Protein AF-A8IDL0-F1 (afdb_monomer_lite)

InterPro domains:
  IPR059856 Uncharacterized protein 2 in cox locus [PF27516] (35-67)

Secondary structure (DSSP, 8-state):
-------PPPPPP---PPP-PPP--------HHHHHHHHHHHHHHHHHHHHHHHHHHHHHHHHHTTHHHH----

Sequence (74 aa):
MGQTVKRKPAPPPERKTPPAPPPPEDGVVLTPEQLRRRRARSIAIASVLGFLVILFYVVTIVKLGPGVVLNRPL

Organism: Azorhizobium caulinodans (strain ATCC 43989 / DSM 5975 / JCM 20966 / LMG 6465 / NBRC 14845 / NCIMB 13405 / ORS 571) (NCBI:txid438753)

Radi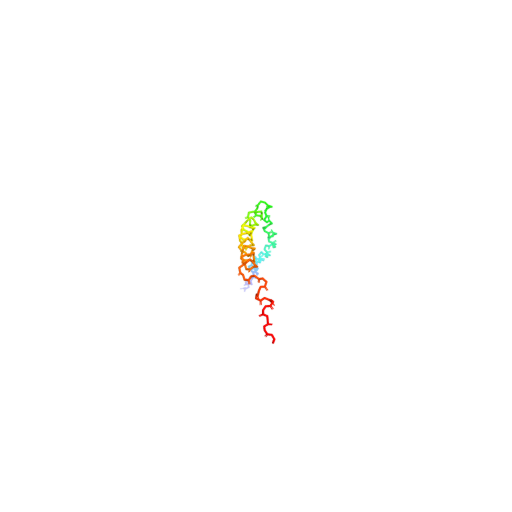us of gyration: 37.74 Å; chains: 1; bounding box: 49×28×115 Å

Structure (mmCIF, N/CA/C/O backbone):
data_AF-A8IDL0-F1
#
_entry.id   AF-A8IDL0-F1
#
loop_
_atom_site.group_PDB
_atom_site.id
_atom_site.type_symbol
_atom_site.label_atom_id
_atom_site.label_alt_id
_atom_site.label_comp_id
_atom_site.label_asym_id
_atom_site.label_entity_id
_atom_site.label_seq_id
_atom_site.pdbx_PDB_ins_code
_atom_site.Cartn_x
_atom_site.Cartn_y
_atom_site.Cartn_z
_atom_site.occupancy
_atom_site.B_iso_or_equiv
_atom_site.auth_seq_id
_atom_site.auth_comp_id
_atom_site.auth_asym_id
_atom_site.auth_atom_id
_atom_site.pdbx_PDB_model_num
ATOM 1 N N . MET A 1 1 ? -23.644 -20.878 91.056 1.00 42.72 1 MET A N 1
ATOM 2 C CA . MET A 1 1 ? -24.333 -20.051 90.037 1.00 42.72 1 MET A CA 1
ATOM 3 C C . MET A 1 1 ? -23.282 -19.565 89.041 1.00 42.72 1 MET A C 1
ATOM 5 O O . MET A 1 1 ? -22.392 -18.851 89.457 1.00 42.72 1 MET A O 1
ATOM 9 N N . GLY A 1 2 ? -23.195 -19.969 87.775 1.00 54.97 2 GLY A N 1
ATOM 10 C CA . GLY A 1 2 ? -24.258 -20.309 86.836 1.00 54.97 2 GLY A CA 1
ATOM 11 C C . GLY A 1 2 ? -24.519 -19.142 85.875 1.00 54.97 2 GLY A C 1
ATOM 12 O O . GLY A 1 2 ? -25.649 -18.689 85.789 1.00 54.97 2 GLY A O 1
ATOM 13 N N . GLN A 1 3 ? -23.491 -18.614 85.201 1.00 57.47 3 GLN A N 1
ATOM 14 C CA . GLN A 1 3 ? -23.684 -17.697 84.073 1.00 57.47 3 GLN A CA 1
ATOM 15 C C . GLN A 1 3 ? -22.983 -18.258 82.841 1.00 57.47 3 GLN A C 1
ATOM 17 O O . GLN A 1 3 ? -21.821 -17.986 82.547 1.00 57.47 3 GLN A O 1
ATOM 22 N N . THR A 1 4 ? -23.729 -19.088 82.120 1.00 60.16 4 THR A N 1
ATOM 23 C CA . THR A 1 4 ? -23.467 -19.458 80.735 1.00 60.16 4 THR A CA 1
ATOM 24 C C . THR A 1 4 ? -23.641 -18.212 79.872 1.00 60.16 4 THR A C 1
ATOM 26 O O . THR A 1 4 ? -24.738 -17.919 79.392 1.00 60.16 4 THR A O 1
ATOM 29 N N . VAL A 1 5 ? -22.562 -17.449 79.694 1.00 64.12 5 VAL A N 1
ATOM 30 C CA . VAL A 1 5 ? -22.498 -16.379 78.694 1.00 64.12 5 VAL A CA 1
ATOM 31 C C . VAL A 1 5 ? -22.583 -17.045 77.324 1.00 64.12 5 VAL A C 1
ATOM 33 O O . VAL A 1 5 ? -21.594 -17.499 76.748 1.00 64.12 5 VAL A O 1
ATOM 36 N N . LYS A 1 6 ? -23.818 -17.156 76.833 1.00 62.38 6 LYS A N 1
ATOM 37 C CA . LYS A 1 6 ? -24.185 -17.638 75.507 1.00 62.38 6 LYS A CA 1
ATOM 38 C C . LYS A 1 6 ? -23.627 -16.637 74.494 1.00 62.38 6 LYS A C 1
ATOM 40 O O . LYS A 1 6 ? -24.306 -15.687 74.112 1.00 62.38 6 LYS A O 1
ATOM 45 N N . ARG A 1 7 ? -22.361 -16.803 74.103 1.00 61.28 7 ARG A N 1
ATOM 46 C CA . ARG A 1 7 ? -21.764 -16.053 72.993 1.00 61.28 7 ARG A CA 1
ATOM 47 C C . ARG A 1 7 ? -22.589 -16.371 71.749 1.00 61.28 7 ARG A C 1
ATOM 49 O O . ARG A 1 7 ? -22.445 -17.432 71.149 1.00 61.28 7 ARG A O 1
ATOM 56 N N . LYS A 1 8 ? -23.518 -15.476 71.415 1.00 62.12 8 LYS A N 1
ATOM 57 C CA . LYS A 1 8 ? -24.189 -15.452 70.118 1.00 62.12 8 LYS A CA 1
ATOM 58 C C . LYS A 1 8 ? -23.074 -15.435 69.062 1.00 62.12 8 LYS A C 1
ATOM 60 O O . LYS A 1 8 ? -22.180 -14.596 69.194 1.00 62.12 8 LYS A O 1
ATOM 65 N N . PRO A 1 9 ? -23.067 -16.345 68.072 1.00 68.50 9 PRO A N 1
ATOM 66 C CA . PRO A 1 9 ? -22.096 -16.276 66.992 1.00 68.50 9 PRO A CA 1
ATOM 67 C C . PRO A 1 9 ? -22.221 -14.896 66.353 1.00 68.50 9 PRO A C 1
ATOM 69 O O . PRO A 1 9 ? -23.333 -14.470 66.025 1.00 68.50 9 PRO A O 1
ATOM 72 N N . ALA A 1 10 ? -21.107 -14.174 66.242 1.00 69.44 10 ALA A N 1
ATOM 73 C CA . ALA A 1 10 ? -21.074 -12.982 65.413 1.00 69.44 10 ALA A CA 1
ATOM 74 C C . ALA A 1 10 ? -21.571 -13.385 64.014 1.00 69.44 10 ALA A C 1
ATOM 76 O O . ALA A 1 10 ? -21.208 -14.475 63.551 1.00 69.44 10 ALA A O 1
ATOM 77 N N . PRO A 1 11 ? -22.419 -12.576 63.351 1.00 71.44 11 PRO A N 1
ATOM 78 C CA . PRO A 1 11 ? -22.712 -12.823 61.951 1.00 71.44 11 PRO A CA 1
ATOM 79 C C . PRO A 1 11 ? -21.364 -12.923 61.221 1.00 71.44 11 PRO A C 1
ATOM 81 O O . PRO A 1 11 ? -20.452 -12.150 61.544 1.00 71.44 11 PRO A O 1
ATOM 84 N N . PRO A 1 12 ? -21.192 -13.894 60.304 1.00 72.12 12 PRO A N 1
ATOM 85 C CA . PRO A 1 12 ? -20.014 -13.936 59.454 1.00 72.12 12 PRO A CA 1
ATOM 86 C C . PRO A 1 12 ? -19.783 -12.524 58.915 1.00 72.12 12 PRO A C 1
ATOM 88 O O . PRO A 1 12 ? -20.779 -11.877 58.574 1.00 72.12 12 PRO A O 1
ATOM 91 N N . PRO A 1 13 ? -18.534 -12.017 58.860 1.00 70.31 13 PRO A N 1
ATOM 92 C CA . PRO A 1 13 ? -18.293 -10.770 58.149 1.00 70.31 13 PRO A CA 1
ATOM 93 C C . PRO A 1 13 ? -18.960 -10.962 56.797 1.00 70.31 13 PRO A C 1
ATOM 95 O O . PRO A 1 13 ? -18.680 -11.977 56.153 1.00 70.31 13 PRO A O 1
ATOM 98 N N . GLU A 1 14 ? -19.920 -10.098 56.450 1.00 66.88 14 GLU A N 1
ATOM 99 C CA . GLU A 1 14 ? -20.553 -10.114 55.140 1.00 66.88 14 GLU A CA 1
ATOM 100 C C . GLU A 1 14 ? -19.395 -10.138 54.155 1.00 66.88 14 GLU A C 1
ATOM 102 O O . GLU A 1 14 ? -18.724 -9.128 53.927 1.00 66.88 14 GLU A O 1
ATOM 107 N N . ARG A 1 15 ? -19.076 -11.331 53.642 1.00 65.94 15 ARG A N 1
ATOM 108 C CA . ARG A 1 15 ? -18.204 -11.470 52.501 1.00 65.94 15 ARG A CA 1
ATOM 109 C C . ARG A 1 15 ? -19.037 -10.790 51.451 1.00 65.94 15 ARG A C 1
ATOM 111 O O . ARG A 1 15 ? -19.948 -11.417 50.920 1.00 65.94 15 ARG A O 1
ATOM 118 N N . LYS A 1 16 ? -18.789 -9.493 51.249 1.00 61.75 16 LYS A N 1
ATOM 119 C CA . LYS A 1 16 ? -19.197 -8.776 50.056 1.00 61.75 16 LYS A CA 1
ATOM 120 C C . LYS A 1 16 ? -18.750 -9.713 48.961 1.00 61.75 16 LYS A C 1
ATOM 122 O O . LYS A 1 16 ? -17.546 -9.893 48.773 1.00 61.75 16 LYS A O 1
ATOM 127 N N . THR A 1 17 ? -19.697 -10.460 48.406 1.00 69.00 17 THR A N 1
ATOM 128 C CA . THR A 1 17 ? -19.437 -11.336 47.281 1.00 69.00 17 THR A CA 1
ATOM 129 C C . THR A 1 17 ? -18.666 -10.442 46.327 1.00 69.00 17 THR A C 1
ATOM 131 O O . THR A 1 17 ? -19.158 -9.335 46.075 1.00 69.00 17 THR A O 1
ATOM 134 N N . PRO A 1 18 ? -17.424 -10.793 45.934 1.00 71.19 18 PRO A N 1
ATOM 135 C CA . PRO A 1 18 ? -16.711 -9.982 44.967 1.00 71.19 18 PRO A CA 1
ATOM 136 C C . PRO A 1 18 ? -17.709 -9.725 43.843 1.00 71.19 18 PRO A C 1
ATOM 138 O O . PRO A 1 18 ? -18.324 -10.701 43.392 1.00 71.19 18 PRO A O 1
ATOM 141 N N . PRO A 1 19 ? -18.004 -8.454 43.510 1.00 71.31 19 PRO A N 1
ATOM 142 C CA . PRO A 1 19 ? -18.950 -8.170 42.450 1.00 71.31 19 PRO A CA 1
ATOM 143 C C . PRO A 1 19 ? -18.502 -9.011 41.263 1.00 71.31 19 PRO A C 1
ATOM 145 O O . PRO A 1 19 ? -17.306 -9.044 40.953 1.00 71.31 19 PRO A O 1
ATOM 148 N N . ALA A 1 20 ? -19.435 -9.785 40.700 1.00 72.00 20 ALA A N 1
ATOM 149 C CA . ALA A 1 20 ? -19.166 -10.551 39.496 1.00 72.00 20 ALA A CA 1
ATOM 150 C C . ALA A 1 20 ? -18.422 -9.625 38.520 1.00 72.00 20 ALA A C 1
ATOM 152 O O . ALA A 1 20 ? -18.774 -8.438 38.466 1.00 72.00 20 ALA A O 1
ATOM 153 N N . PRO A 1 21 ? -17.370 -10.106 37.828 1.00 73.25 21 PRO A N 1
ATOM 154 C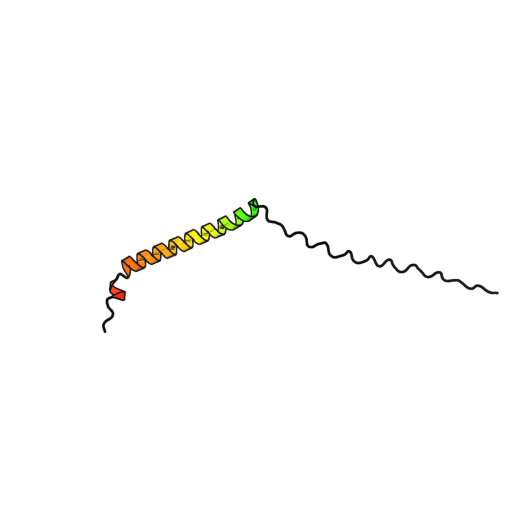 CA . PRO A 1 21 ? -16.670 -9.276 36.859 1.00 73.25 21 PRO A CA 1
ATOM 155 C C . PRO A 1 21 ? -17.729 -8.609 35.975 1.00 73.25 21 PRO A C 1
ATOM 157 O O . PRO A 1 21 ? -18.683 -9.300 35.589 1.00 73.25 21 PRO A O 1
ATOM 160 N N . PRO A 1 22 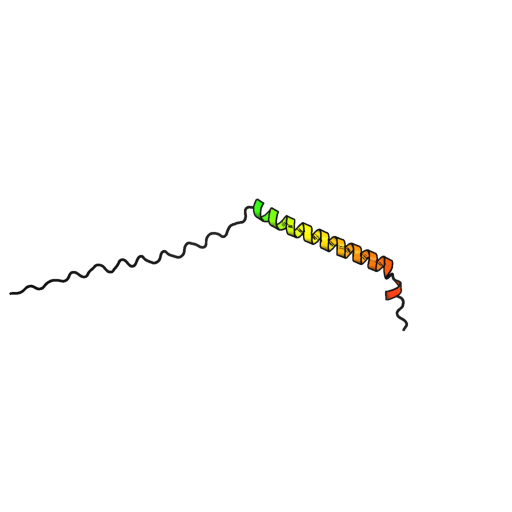? -17.636 -7.284 35.743 1.00 71.94 22 PRO A N 1
ATOM 161 C CA . PRO A 1 22 ? -18.610 -6.597 34.913 1.00 71.94 22 PRO A CA 1
ATOM 162 C C . PRO A 1 22 ? -18.760 -7.394 33.610 1.00 71.94 22 PRO A C 1
ATOM 164 O O . PRO A 1 22 ? -17.754 -7.937 33.128 1.00 71.94 22 PRO A O 1
ATOM 167 N N . PRO A 1 23 ? -19.992 -7.549 33.084 1.00 72.12 23 PRO A N 1
ATOM 168 C CA . PRO A 1 23 ? -20.194 -8.215 31.805 1.00 72.12 23 PRO A CA 1
ATOM 169 C C . PRO A 1 23 ? -19.192 -7.625 30.806 1.00 72.12 23 PRO A C 1
ATOM 171 O O . PRO A 1 23 ? -18.941 -6.421 30.900 1.00 72.12 23 PRO A O 1
ATOM 174 N N . PRO A 1 24 ? -18.570 -8.444 29.931 1.00 65.56 24 PRO A N 1
ATOM 175 C CA . PRO A 1 24 ? -17.610 -7.951 28.955 1.00 65.56 24 PRO A CA 1
ATOM 176 C C . PRO A 1 24 ? -18.234 -6.734 28.302 1.00 65.56 24 PRO A C 1
ATOM 178 O O . PRO A 1 24 ? -19.293 -6.863 27.695 1.00 65.56 24 PRO A O 1
ATOM 181 N N . GLU A 1 25 ? -17.665 -5.555 28.549 1.00 65.00 25 GLU A N 1
ATOM 182 C CA . GLU A 1 25 ? -18.226 -4.335 27.999 1.00 65.00 25 GLU A CA 1
ATOM 183 C C . GLU A 1 25 ? -18.231 -4.539 26.499 1.00 65.00 25 GLU A C 1
ATOM 185 O O . GLU A 1 25 ? -17.158 -4.727 25.918 1.00 65.00 25 GLU A O 1
ATOM 190 N N . ASP A 1 26 ? -19.435 -4.637 25.929 1.00 61.62 26 ASP A N 1
ATOM 191 C CA . ASP A 1 26 ? -19.665 -4.878 24.516 1.00 61.62 26 ASP A CA 1
ATOM 192 C C . ASP A 1 26 ? -18.776 -3.903 23.755 1.00 61.62 26 ASP A C 1
ATOM 194 O O . ASP A 1 26 ? -18.988 -2.686 23.756 1.00 61.62 26 ASP A O 1
ATOM 198 N N . GLY A 1 27 ? -17.666 -4.459 23.260 1.00 58.84 27 GLY A N 1
ATOM 199 C CA . GLY A 1 27 ? -16.453 -3.701 23.017 1.00 58.84 27 GLY A CA 1
ATOM 200 C C . GLY A 1 27 ? -16.758 -2.573 22.069 1.00 58.84 27 GLY A C 1
ATOM 201 O O . GLY A 1 27 ? -17.313 -2.853 21.013 1.00 58.84 27 GLY A O 1
ATOM 202 N N . VAL A 1 28 ? -16.409 -1.343 22.473 1.00 58.59 28 VAL A N 1
ATOM 203 C CA . VAL A 1 28 ? -16.507 -0.089 21.709 1.00 58.59 28 VAL A CA 1
ATOM 204 C C . VAL A 1 28 ? -16.730 -0.389 20.234 1.00 58.59 28 VAL A C 1
ATOM 206 O O . VAL A 1 28 ? -15.777 -0.553 19.464 1.00 58.59 28 VAL A O 1
ATOM 209 N N . VAL A 1 29 ? -18.001 -0.523 19.846 1.00 58.00 29 VAL A N 1
ATOM 210 C CA . VAL A 1 29 ? -18.348 -0.662 18.442 1.00 58.00 29 VAL A CA 1
ATOM 211 C C . VAL A 1 29 ? -18.043 0.716 17.907 1.00 58.00 29 VAL A C 1
ATOM 213 O O . VAL A 1 29 ? -18.806 1.655 18.130 1.00 58.00 29 VAL A O 1
ATOM 216 N N . LEU A 1 30 ? -16.846 0.860 17.327 1.00 56.00 30 LEU A N 1
ATOM 217 C CA . LEU A 1 30 ? -16.392 2.0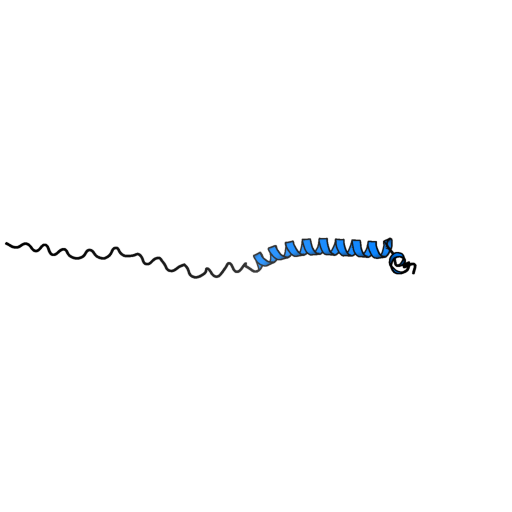97 16.718 1.00 56.00 30 LEU A CA 1
ATOM 218 C C . LEU A 1 30 ? -17.541 2.544 15.830 1.00 56.00 30 LEU A C 1
ATOM 220 O O . LEU A 1 30 ? -17.872 1.864 14.855 1.00 56.00 30 LEU A O 1
ATOM 224 N N . THR A 1 31 ? -18.174 3.653 16.205 1.00 66.88 31 THR A N 1
ATOM 225 C CA . THR A 1 31 ? -19.225 4.265 15.399 1.00 66.88 31 THR A CA 1
ATOM 226 C C . THR A 1 31 ? -18.716 4.326 13.953 1.00 66.88 31 THR A C 1
ATOM 228 O O . THR A 1 31 ? -17.515 4.535 13.739 1.00 66.88 31 THR A O 1
ATOM 231 N N . PRO A 1 32 ? -19.557 4.099 12.931 1.00 61.97 32 PRO A N 1
ATOM 232 C CA . PRO A 1 32 ? -19.106 4.030 11.533 1.00 61.97 32 PRO A CA 1
ATOM 233 C C . PRO A 1 32 ? -18.242 5.244 11.126 1.00 61.97 32 PRO A C 1
ATOM 235 O O . PRO A 1 32 ? -17.293 5.118 10.350 1.00 61.97 32 PRO A O 1
ATOM 238 N N . GLU A 1 33 ? -18.507 6.394 11.748 1.00 62.66 33 GLU A N 1
ATOM 239 C CA . GLU A 1 33 ? -17.699 7.619 11.776 1.00 62.66 33 GLU A CA 1
ATOM 240 C C . GLU A 1 33 ? -16.216 7.403 12.167 1.00 62.66 33 GLU A C 1
ATOM 242 O O . GLU A 1 33 ? -15.301 7.833 11.455 1.00 62.66 33 GLU A O 1
ATOM 247 N N . GLN A 1 34 ? -15.940 6.711 13.277 1.00 61.41 34 GLN A N 1
ATOM 248 C CA . GLN A 1 34 ? -14.587 6.442 13.782 1.00 61.41 34 GLN A CA 1
ATOM 249 C C . GLN A 1 34 ? -13.827 5.427 12.919 1.00 61.41 34 GLN A C 1
ATOM 251 O O . GLN A 1 34 ? -12.619 5.575 12.692 1.00 61.41 34 GLN A O 1
ATOM 256 N N . LEU A 1 35 ? -14.527 4.429 12.376 1.00 65.31 35 LEU A N 1
ATOM 257 C CA . LEU A 1 35 ? -13.933 3.431 11.483 1.00 65.31 35 LEU A CA 1
ATOM 258 C C . LEU A 1 35 ? -13.477 4.061 10.152 1.00 65.31 35 LEU A C 1
ATOM 260 O O . LEU A 1 35 ? -12.404 3.735 9.628 1.00 65.31 35 LEU A O 1
ATOM 264 N N . ARG A 1 36 ? -14.257 5.016 9.628 1.00 62.69 36 ARG A N 1
ATOM 265 C CA . ARG A 1 36 ? -13.988 5.710 8.358 1.00 62.69 36 ARG A CA 1
ATOM 266 C C . ARG A 1 36 ? -12.736 6.591 8.424 1.00 62.69 36 ARG A C 1
ATOM 268 O O . ARG A 1 36 ? -11.938 6.585 7.485 1.00 62.69 36 ARG A O 1
ATOM 275 N N . ARG A 1 37 ? -12.494 7.260 9.560 1.00 61.62 37 ARG A N 1
ATOM 276 C CA . ARG A 1 37 ? -11.273 8.062 9.791 1.00 61.62 37 ARG A CA 1
ATOM 277 C C . ARG A 1 37 ? -9.996 7.217 9.846 1.00 61.62 37 ARG A C 1
ATOM 279 O O . ARG A 1 37 ? -8.949 7.684 9.400 1.00 61.62 37 ARG A O 1
ATOM 286 N N . ARG A 1 38 ? -10.062 5.974 10.345 1.00 64.69 38 ARG A N 1
ATOM 287 C CA . ARG A 1 38 ? -8.915 5.045 10.319 1.00 64.69 38 ARG A CA 1
ATOM 288 C C . ARG A 1 38 ? -8.607 4.558 8.903 1.00 64.69 38 ARG A C 1
ATOM 290 O O . ARG A 1 38 ? -7.449 4.608 8.497 1.00 64.69 38 ARG A O 1
ATOM 297 N N . ARG A 1 39 ? -9.626 4.153 8.133 1.00 66.81 39 ARG A N 1
ATOM 298 C CA . ARG A 1 39 ? -9.429 3.650 6.758 1.00 66.81 39 ARG A CA 1
ATOM 299 C C . ARG A 1 39 ? -8.849 4.701 5.815 1.00 66.81 39 ARG A C 1
ATOM 301 O O . ARG A 1 39 ? -7.993 4.363 5.005 1.00 66.81 39 ARG A O 1
ATOM 308 N N . ALA A 1 40 ? -9.245 5.967 5.954 1.00 71.56 40 ALA A N 1
ATOM 309 C CA . ALA A 1 40 ? -8.730 7.049 5.113 1.00 71.56 40 ALA A CA 1
ATOM 310 C C . ALA A 1 40 ? -7.194 7.178 5.170 1.00 71.56 40 ALA A C 1
ATOM 312 O O . ALA A 1 40 ? -6.555 7.389 4.141 1.00 71.56 40 ALA A O 1
ATOM 313 N N . ARG A 1 41 ? -6.587 6.982 6.351 1.00 72.38 41 ARG A N 1
ATOM 314 C CA . ARG A 1 41 ? -5.124 7.044 6.516 1.00 72.38 41 ARG A CA 1
ATOM 315 C C . ARG A 1 41 ? -4.418 5.895 5.801 1.00 72.38 41 ARG A C 1
ATOM 317 O O . ARG A 1 41 ? -3.429 6.120 5.113 1.00 72.38 41 ARG A O 1
ATOM 324 N N . SER A 1 42 ? -4.946 4.680 5.922 1.00 81.94 42 SER A N 1
ATOM 325 C CA . SER A 1 42 ? -4.386 3.509 5.240 1.00 81.94 42 SER A CA 1
ATOM 326 C C . SER A 1 42 ? -4.487 3.625 3.717 1.00 81.94 42 SER A C 1
ATOM 328 O O . SER A 1 42 ? -3.563 3.224 3.017 1.00 81.94 42 SER A O 1
ATOM 330 N N . ILE A 1 43 ? -5.568 4.223 3.206 1.00 88.25 43 ILE A N 1
ATOM 331 C CA . ILE A 1 43 ? -5.772 4.428 1.765 1.00 88.25 43 ILE A CA 1
ATOM 332 C C . ILE A 1 43 ? -4.753 5.420 1.196 1.00 88.25 43 ILE A C 1
ATOM 334 O O . ILE A 1 43 ? -4.201 5.164 0.131 1.00 88.25 43 ILE A O 1
ATOM 338 N N . ALA A 1 44 ? -4.459 6.509 1.913 1.00 90.56 44 ALA A N 1
ATOM 339 C CA . ALA A 1 44 ? -3.465 7.490 1.476 1.00 90.56 44 ALA A CA 1
ATOM 340 C C . ALA A 1 44 ? -2.051 6.892 1.378 1.00 90.56 44 ALA A C 1
ATOM 342 O O . ALA A 1 44 ? -1.312 7.176 0.443 1.00 90.56 44 ALA A O 1
ATOM 343 N N . ILE A 1 45 ? -1.673 6.029 2.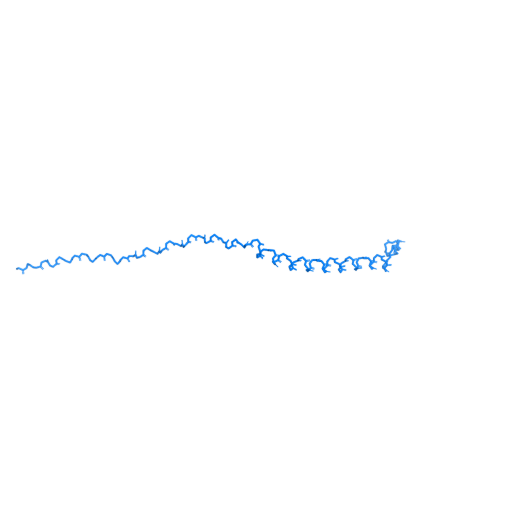324 1.00 92.38 45 ILE A N 1
ATOM 344 C CA . ILE A 1 45 ? -0.368 5.354 2.282 1.00 92.38 45 ILE A CA 1
ATOM 345 C C . ILE A 1 45 ? -0.331 4.342 1.131 1.00 92.38 45 ILE A C 1
ATOM 347 O O . ILE A 1 45 ? 0.637 4.303 0.373 1.00 92.38 45 ILE A O 1
ATOM 351 N N . ALA A 1 46 ? -1.396 3.551 0.967 1.00 94.50 46 ALA A N 1
ATOM 352 C CA . ALA A 1 46 ? -1.489 2.566 -0.105 1.00 94.50 46 ALA A CA 1
ATOM 353 C C . ALA A 1 46 ? -1.434 3.214 -1.498 1.00 94.50 46 ALA A C 1
ATOM 355 O O . ALA A 1 46 ? -0.774 2.676 -2.386 1.00 94.50 46 ALA A O 1
ATOM 356 N N . SER A 1 47 ? -2.072 4.374 -1.691 1.00 95.81 47 SER A N 1
ATOM 357 C CA . SER A 1 47 ? -2.044 5.078 -2.975 1.00 95.81 47 SER A CA 1
ATOM 358 C C . SER A 1 47 ? -0.653 5.615 -3.310 1.00 95.81 47 SER A C 1
ATOM 360 O O . SER A 1 47 ? -0.198 5.434 -4.437 1.00 95.81 47 SER A O 1
ATOM 362 N N . VAL A 1 48 ? 0.056 6.202 -2.341 1.00 96.62 48 VAL A N 1
ATOM 363 C CA . VAL A 1 48 ? 1.429 6.695 -2.543 1.00 96.62 48 VAL A CA 1
ATOM 364 C C . VAL A 1 48 ? 2.387 5.545 -2.854 1.00 96.62 48 VAL A C 1
ATOM 366 O O . VAL A 1 48 ? 3.150 5.626 -3.816 1.00 96.62 48 VAL A O 1
ATOM 369 N N . LEU A 1 49 ? 2.328 4.457 -2.079 1.00 97.44 49 LEU A N 1
ATOM 370 C CA . LEU A 1 49 ? 3.176 3.284 -2.303 1.00 97.44 49 LEU A CA 1
ATOM 371 C C . LEU A 1 49 ? 2.889 2.630 -3.659 1.00 97.44 49 LEU A C 1
ATOM 373 O O . LEU A 1 49 ? 3.821 2.354 -4.411 1.00 97.44 49 LEU A O 1
ATOM 377 N N . GLY A 1 50 ? 1.614 2.425 -3.998 1.00 97.44 50 GLY A N 1
ATOM 378 C CA . GLY A 1 50 ? 1.217 1.852 -5.283 1.00 97.44 50 GLY A CA 1
ATOM 379 C C . GLY A 1 50 ? 1.654 2.719 -6.464 1.00 97.44 50 GLY A C 1
ATOM 380 O O . GLY A 1 50 ? 2.202 2.201 -7.435 1.00 97.44 50 GLY A O 1
ATOM 381 N N . PHE A 1 51 ? 1.488 4.041 -6.359 1.00 97.69 51 PHE A N 1
ATOM 382 C CA . PHE A 1 51 ? 1.930 4.976 -7.392 1.00 97.69 51 PHE A CA 1
ATOM 383 C C . PHE A 1 51 ? 3.446 4.928 -7.601 1.00 97.69 51 PHE A C 1
ATOM 385 O O . PHE A 1 51 ? 3.900 4.827 -8.741 1.00 97.69 51 PHE A O 1
ATOM 392 N N . LEU A 1 52 ? 4.230 4.942 -6.516 1.00 97.31 52 LEU A N 1
ATOM 393 C CA . LEU A 1 52 ? 5.686 4.822 -6.604 1.00 97.31 52 LEU A CA 1
ATOM 394 C C . LEU A 1 52 ? 6.101 3.514 -7.287 1.00 97.31 52 LEU A C 1
ATOM 396 O O . LEU A 1 52 ? 6.915 3.550 -8.205 1.00 97.31 52 LEU A O 1
ATOM 400 N N . VAL A 1 53 ? 5.518 2.377 -6.901 1.00 97.06 53 VAL A N 1
ATOM 401 C CA . VAL A 1 53 ? 5.823 1.070 -7.512 1.00 97.06 53 VAL A CA 1
ATOM 402 C C . VAL A 1 53 ? 5.521 1.063 -9.010 1.00 97.06 53 VAL A C 1
ATOM 404 O O . VAL A 1 53 ? 6.354 0.609 -9.792 1.00 97.06 53 VAL A O 1
ATOM 407 N N . ILE A 1 54 ? 4.369 1.597 -9.424 1.00 97.12 54 ILE A N 1
ATOM 408 C CA . ILE A 1 54 ? 3.993 1.679 -10.842 1.00 97.12 54 ILE A CA 1
ATOM 409 C C . ILE A 1 54 ? 4.974 2.571 -11.606 1.00 97.12 54 ILE A C 1
ATOM 411 O O . ILE A 1 54 ? 5.445 2.180 -12.672 1.00 97.12 54 ILE A O 1
ATOM 415 N N . LEU A 1 55 ? 5.319 3.740 -11.058 1.00 95.75 55 LEU A N 1
ATOM 416 C CA . LEU A 1 55 ? 6.276 4.649 -11.683 1.00 95.75 55 LEU A CA 1
ATOM 417 C C . LEU A 1 55 ? 7.636 3.969 -11.875 1.00 95.75 55 LEU A C 1
ATOM 419 O O . LEU A 1 55 ? 8.184 4.000 -12.976 1.00 95.75 55 LEU A O 1
ATOM 423 N N . PHE A 1 56 ? 8.153 3.314 -10.831 1.00 93.88 56 PHE A N 1
ATOM 424 C CA . PHE A 1 56 ? 9.394 2.549 -10.917 1.00 93.88 56 PHE A CA 1
ATOM 425 C C . PHE A 1 56 ? 9.293 1.430 -11.949 1.00 93.88 56 PHE A C 1
ATOM 427 O O . PHE A 1 56 ? 10.189 1.309 -12.770 1.00 93.88 56 PHE A O 1
ATOM 434 N N . TYR A 1 57 ? 8.201 0.668 -11.971 1.00 91.00 57 TYR A N 1
ATOM 435 C CA . TYR A 1 57 ? 8.004 -0.420 -12.926 1.00 91.00 57 TYR A CA 1
ATOM 436 C C . TYR A 1 57 ? 7.995 0.071 -14.379 1.00 91.00 57 TYR A C 1
ATOM 438 O O . TYR A 1 57 ? 8.682 -0.495 -15.229 1.00 91.00 57 TYR A O 1
ATOM 446 N N . VAL A 1 58 ? 7.281 1.163 -14.666 1.00 93.06 58 VAL A N 1
ATOM 447 C CA . VAL A 1 58 ? 7.266 1.780 -16.000 1.00 93.06 58 VAL A CA 1
ATOM 448 C C . VAL A 1 58 ? 8.664 2.255 -16.381 1.00 93.06 58 VAL A C 1
ATOM 450 O O . VAL A 1 58 ? 9.145 1.937 -17.467 1.00 93.06 58 VAL A O 1
ATOM 453 N N . VAL A 1 59 ? 9.351 2.966 -15.481 1.00 90.88 59 VAL A N 1
ATOM 454 C CA . VAL A 1 59 ? 10.735 3.405 -15.705 1.00 90.88 59 VAL A CA 1
ATOM 455 C C . VAL A 1 59 ? 11.654 2.208 -15.920 1.00 90.88 59 VAL A C 1
ATOM 457 O O . VAL A 1 59 ? 12.521 2.277 -16.781 1.00 90.88 59 VAL A O 1
ATOM 460 N N . THR A 1 60 ? 11.464 1.108 -15.197 1.00 87.12 60 THR A N 1
ATOM 461 C CA . THR A 1 60 ? 12.228 -0.124 -15.374 1.00 87.12 60 THR A CA 1
ATOM 462 C C . THR A 1 60 ? 12.013 -0.703 -16.764 1.00 87.12 60 THR A C 1
ATOM 464 O O . THR A 1 60 ? 12.990 -0.950 -17.459 1.00 87.12 60 THR A O 1
ATOM 467 N N . ILE A 1 61 ? 10.773 -0.860 -17.223 1.00 85.31 61 ILE A N 1
ATOM 468 C CA . ILE A 1 61 ? 10.499 -1.379 -18.571 1.00 85.31 61 ILE A CA 1
ATOM 469 C C . ILE A 1 61 ? 11.063 -0.448 -19.653 1.00 85.31 61 ILE A C 1
ATOM 471 O O . ILE A 1 61 ? 11.677 -0.921 -20.606 1.00 85.31 61 ILE A O 1
ATOM 475 N N . VAL A 1 62 ? 10.912 0.869 -19.495 1.00 86.62 62 VAL A N 1
ATOM 476 C CA . VAL A 1 62 ? 11.395 1.859 -20.471 1.00 86.62 62 VAL A CA 1
ATOM 477 C C . VAL A 1 62 ? 12.925 1.964 -20.477 1.00 86.62 62 VAL A C 1
ATOM 479 O O . VAL A 1 62 ? 13.519 2.048 -21.548 1.00 86.62 62 VAL A O 1
ATOM 482 N N . LYS A 1 63 ? 13.576 1.973 -19.304 1.00 78.19 63 LYS A N 1
ATOM 483 C CA . LYS A 1 63 ? 15.028 2.195 -19.168 1.00 78.19 63 LYS A CA 1
ATOM 484 C C . LYS A 1 63 ? 15.865 0.924 -19.190 1.00 78.19 63 LYS A C 1
ATOM 486 O O . LYS A 1 63 ? 16.942 0.951 -19.772 1.00 78.19 63 LYS A O 1
ATOM 491 N N . LEU A 1 64 ? 15.430 -0.156 -18.537 1.00 73.38 64 LEU A N 1
ATOM 492 C CA . LEU A 1 64 ? 16.137 -1.443 -18.617 1.00 73.38 64 LEU A CA 1
ATOM 493 C C . LEU A 1 64 ? 15.796 -2.169 -19.924 1.00 73.38 64 LEU A C 1
ATOM 495 O O . LEU A 1 64 ? 16.595 -2.976 -20.388 1.00 73.38 64 LEU A O 1
ATOM 499 N N . GLY A 1 65 ? 14.674 -1.817 -20.558 1.00 69.06 65 GLY A N 1
ATOM 500 C CA . GLY A 1 65 ? 14.316 -2.245 -21.904 1.00 69.06 65 GLY A CA 1
ATOM 501 C C . GLY A 1 65 ? 14.115 -3.762 -22.062 1.00 69.06 65 GLY A C 1
ATOM 502 O O . GLY A 1 65 ? 14.469 -4.562 -21.195 1.00 69.06 65 GLY A O 1
ATOM 503 N N . PRO A 1 66 ? 13.609 -4.206 -23.226 1.00 62.28 66 PRO A N 1
ATOM 504 C CA . PRO A 1 66 ? 13.601 -5.623 -23.604 1.00 62.28 66 PRO A CA 1
ATOM 505 C C . PRO A 1 66 ? 15.014 -6.225 -23.730 1.00 62.28 66 PRO A C 1
ATOM 507 O O . PRO A 1 66 ? 15.174 -7.443 -23.717 1.00 62.28 66 PRO A O 1
ATOM 510 N N . GLY A 1 67 ? 16.045 -5.379 -23.855 1.00 59.03 67 GLY A N 1
ATOM 511 C CA . GLY A 1 67 ? 17.425 -5.788 -24.119 1.00 59.03 67 GLY A CA 1
ATOM 512 C C . GLY A 1 67 ? 18.062 -6.617 -23.005 1.00 59.03 67 GLY A C 1
ATOM 513 O O . GLY A 1 67 ? 18.867 -7.487 -23.307 1.00 59.03 67 GLY A O 1
ATOM 514 N N . VAL A 1 68 ? 17.673 -6.431 -21.738 1.00 58.84 68 VAL A N 1
ATOM 515 C CA . VAL A 1 68 ? 18.212 -7.242 -20.625 1.00 58.84 68 VAL A CA 1
ATOM 516 C C . VAL A 1 68 ? 17.629 -8.664 -20.610 1.00 58.84 68 VAL A C 1
ATOM 518 O O . VAL A 1 68 ? 18.288 -9.587 -20.141 1.00 58.84 68 VAL A O 1
ATOM 521 N N . VAL A 1 69 ? 16.424 -8.870 -21.158 1.00 57.50 69 VAL A N 1
ATOM 522 C CA . VAL A 1 69 ? 15.786 -10.200 -21.240 1.00 57.50 69 VAL A CA 1
ATOM 523 C C . VAL A 1 69 ? 16.163 -10.926 -22.539 1.00 57.50 69 VAL A C 1
ATOM 525 O O . VAL A 1 69 ? 16.277 -12.150 -22.536 1.00 57.50 69 VAL A O 1
ATOM 528 N N . LEU A 1 70 ? 16.389 -10.190 -23.637 1.00 59.50 70 LEU A N 1
ATOM 529 C CA . LEU A 1 70 ? 16.784 -10.764 -24.932 1.00 59.50 70 LEU A CA 1
ATOM 530 C C . LEU A 1 70 ? 18.299 -10.988 -25.078 1.00 59.50 70 LEU A C 1
ATOM 532 O O . LEU A 1 70 ? 18.686 -11.950 -25.738 1.00 59.50 70 LEU A O 1
ATOM 536 N N . ASN A 1 71 ? 19.166 -10.185 -24.447 1.00 58.34 71 ASN A N 1
ATOM 537 C CA . ASN A 1 71 ? 20.616 -10.427 -24.458 1.00 58.34 71 ASN A CA 1
ATOM 538 C C . ASN A 1 71 ? 21.014 -11.433 -23.375 1.00 58.34 71 ASN A C 1
ATOM 540 O O . ASN A 1 71 ? 21.824 -11.137 -22.496 1.00 58.34 71 ASN A O 1
ATOM 544 N N . ARG A 1 72 ? 20.471 -12.649 -23.454 1.00 62.69 72 ARG A N 1
AT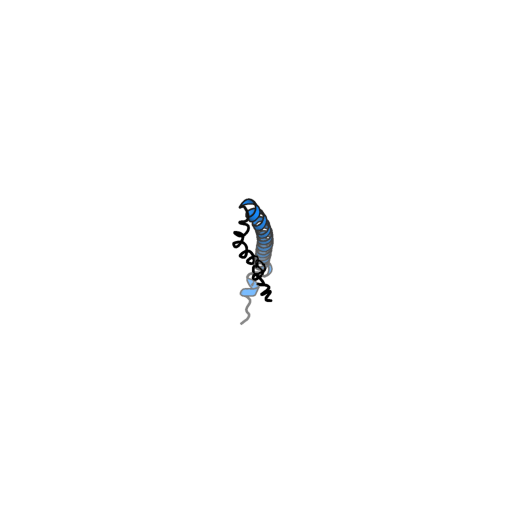OM 545 C CA . ARG A 1 72 ? 21.138 -13.810 -22.868 1.00 62.69 72 ARG A CA 1
ATOM 546 C C . ARG A 1 72 ? 22.129 -14.322 -23.918 1.00 62.69 72 ARG A C 1
ATOM 548 O O . ARG A 1 72 ? 21.683 -15.021 -24.825 1.00 62.69 72 ARG A O 1
ATOM 555 N N . PRO A 1 73 ? 23.430 -13.974 -23.857 1.00 65.38 73 PRO A N 1
ATOM 556 C CA . PRO A 1 73 ? 24.413 -14.707 -24.636 1.00 65.38 73 PRO A CA 1
ATOM 557 C C . PRO A 1 73 ? 24.431 -16.135 -24.078 1.00 65.38 73 PRO A C 1
ATOM 559 O O . PRO A 1 73 ? 24.859 -16.360 -22.944 1.00 65.38 73 PRO A O 1
ATOM 562 N N . LEU A 1 74 ? 23.836 -17.062 -24.828 1.00 67.38 74 LEU A N 1
ATOM 563 C CA . LEU A 1 74 ? 24.167 -18.481 -24.746 1.00 67.38 74 LEU A CA 1
ATOM 564 C C . LEU A 1 74 ? 25.444 -18.713 -25.553 1.00 67.38 74 LEU A C 1
ATOM 566 O O . LEU A 1 74 ? 25.559 -18.086 -26.632 1.00 67.38 74 LEU A O 1
#

Foldseek 3Di:
DDDPPPPDPDDDPPPPPPPDPPDPPPPPPPDVVRVVVVVVVVVVVVVVVVVVVVVVVVCCCVPVHCCVVPPPPD

pLDDT: mean 72.61, std 13.93, range [42.72, 97.69]